Protein AF-A0A958HTC5-F1 (afdb_monomer)

pLDDT: mean 74.09, std 17.39, range [34.53, 91.5]

Secondary structure (DSSP, 8-state):
--PPP--------------TTSS-EEEEEEEESPPPTTHHHHTTS-EEPPPB--TT-SS-EEEEEEEE-SHHHHHHHHHHHHHTTPEEEEEEEEE-----------

Radius of gyration: 20.56 Å; Cα contacts (8 Å, |Δi|>4): 154; chains: 1; bounding box: 47×61×53 Å

Sequence (106 aa):
IQTLPNAGMQRSEYPKMTYPFDRSGTYAICVVGVLDKSWTDRLGGMTVSEPEVTPENSSPVTRLVGWVPDQAALAGILNTLYENHFALLCVQYLGASQSCIPSGKT

Solvent-accessible surface area (backbone atoms only — not comparable to full-atom values): 6510 Å² total; per-residue (Å²): 136,87,84,78,79,90,70,82,81,68,81,74,78,65,72,84,76,78,51,83,61,68,48,44,25,31,37,40,37,32,28,51,41,77,58,58,68,78,47,18,69,78,51,69,62,23,46,53,37,76,53,47,69,49,98,89,42,98,59,36,34,18,43,35,39,30,70,34,78,33,44,66,56,47,50,50,46,54,47,54,39,49,78,70,69,35,49,78,74,45,80,42,81,75,46,62,80,77,87,76,74,90,87,75,89,129

Nearest PDB structures (foldseek):
  6mte-assembly1_v  TM=4.975E-01  e=7.646E-01  Oryctolagus cuniculus
  5lht-assembly1_A  TM=4.975E-01  e=7.206E-01  Mycobacterium tuberculosis H37Rv
  6gz5-assembly1_Ct  TM=4.474E-01  e=4.228E-01  Oryctolagus cuniculus
  7fby-assembly1_A  TM=4.513E-01  e=1.752E+00  Pyrococcus horikoshii OT3
  3qfq-assembly1_E  TM=3.136E-01  e=1.091E+00  Merkel cell polyomavirus

Foldseek 3Di:
DDDDDDDDCPPPPPPPPPDVQFAWAKKKWKWWAADDCVCCVVLPNWDKDGWDDDPPDPTTMIITIDIDHGNVSVVSNVVVCVVVPIHTDDMDGPDHDPPPDPPDDD

Structure (mmCIF, N/CA/C/O backbone):
data_AF-A0A958HTC5-F1
#
_entry.id   AF-A0A958HTC5-F1
#
loop_
_atom_site.group_PDB
_atom_site.id
_atom_site.type_symbol
_atom_site.label_atom_id
_atom_site.label_alt_id
_atom_site.label_comp_id
_atom_site.label_asym_id
_atom_site.label_entity_id
_atom_site.label_seq_id
_atom_site.pdbx_PDB_ins_code
_atom_site.Cartn_x
_atom_site.Cartn_y
_atom_site.Cartn_z
_atom_site.occupancy
_atom_site.B_iso_or_equiv
_atom_site.auth_seq_id
_atom_site.auth_comp_id
_atom_site.auth_asym_id
_atom_site.auth_atom_id
_atom_site.pdbx_PDB_model_num
ATOM 1 N N . ILE A 1 1 ? -2.396 41.481 29.604 1.00 36.59 1 ILE A N 1
ATOM 2 C CA . ILE A 1 1 ? -3.195 40.233 29.642 1.00 36.59 1 ILE A CA 1
ATOM 3 C C . ILE A 1 1 ? -4.506 40.545 28.937 1.00 36.59 1 ILE A C 1
ATOM 5 O O . ILE A 1 1 ? -5.318 41.263 29.501 1.00 36.59 1 ILE A O 1
ATOM 9 N N . GLN A 1 2 ? -4.639 40.160 27.666 1.00 34.53 2 GLN A N 1
ATOM 10 C CA . GLN A 1 2 ? -5.837 40.447 26.874 1.00 34.53 2 GLN A CA 1
ATOM 11 C C . GLN A 1 2 ? -6.852 39.327 27.125 1.00 34.53 2 GLN A C 1
ATOM 13 O O . GLN A 1 2 ? -6.668 38.202 26.669 1.00 34.53 2 GLN A O 1
ATOM 18 N N . THR A 1 3 ? -7.893 39.621 27.894 1.00 46.53 3 THR A N 1
ATOM 19 C CA . THR A 1 3 ? -9.053 38.747 28.090 1.00 46.53 3 THR A CA 1
ATOM 20 C C . THR A 1 3 ? -9.890 38.747 26.810 1.00 46.53 3 THR A C 1
ATOM 22 O O . THR A 1 3 ? -10.335 39.805 26.365 1.00 46.53 3 THR A O 1
ATOM 25 N N . LEU A 1 4 ? -10.090 37.577 26.198 1.00 48.12 4 LEU A N 1
ATOM 26 C CA . LEU A 1 4 ? -11.018 37.404 25.076 1.00 48.12 4 LEU A CA 1
ATOM 27 C C . LEU A 1 4 ? -12.456 37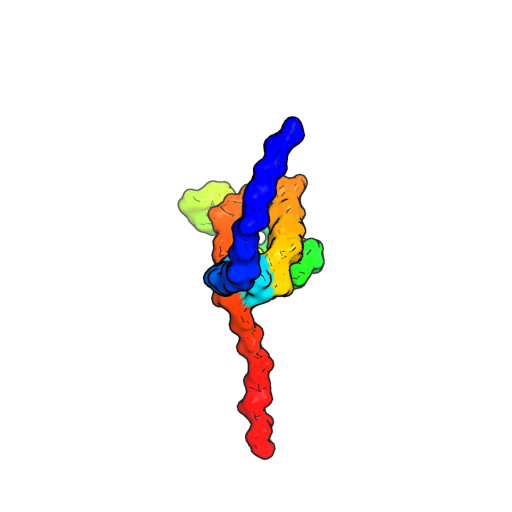.234 25.606 1.00 48.12 4 LEU A C 1
ATOM 29 O O . LEU A 1 4 ? -12.645 36.582 26.636 1.00 48.12 4 LEU A O 1
ATOM 33 N N . PRO A 1 5 ? -13.473 37.808 24.937 1.00 45.88 5 PRO A N 1
ATOM 34 C CA . PRO A 1 5 ? -14.857 37.714 25.378 1.00 45.88 5 PRO A CA 1
ATOM 35 C C . PRO A 1 5 ? -15.430 36.311 25.139 1.00 45.88 5 PRO A C 1
ATOM 37 O O . PRO A 1 5 ? -15.225 35.709 24.086 1.00 45.88 5 PRO A O 1
ATOM 40 N N . ASN A 1 6 ? -16.184 35.824 26.129 1.00 53.03 6 ASN A N 1
ATOM 41 C CA . ASN A 1 6 ? -17.038 34.641 26.044 1.00 53.03 6 ASN A CA 1
ATOM 42 C C . ASN A 1 6 ? -18.003 34.770 24.853 1.00 53.03 6 ASN A C 1
ATOM 44 O O . ASN A 1 6 ? -19.036 35.432 24.949 1.00 53.03 6 ASN A O 1
ATOM 48 N N . ALA A 1 7 ? -17.671 34.129 23.735 1.00 47.59 7 ALA A N 1
ATOM 49 C CA . ALA A 1 7 ? -18.602 33.876 22.649 1.00 47.59 7 ALA A CA 1
ATOM 50 C C . ALA A 1 7 ? -19.314 32.558 22.956 1.00 47.59 7 ALA A C 1
ATOM 52 O O . ALA A 1 7 ? -18.675 31.513 23.083 1.00 47.59 7 ALA A O 1
ATOM 53 N N . GLY A 1 8 ? -20.634 32.623 23.132 1.00 46.84 8 GLY A N 1
ATOM 54 C CA . GLY A 1 8 ? -21.468 31.453 23.364 1.00 46.84 8 GLY A CA 1
ATOM 55 C C . GLY A 1 8 ? -21.209 30.394 22.298 1.00 46.84 8 GLY A C 1
ATOM 56 O O . GLY A 1 8 ? -21.504 30.600 21.122 1.00 46.84 8 GLY A O 1
ATOM 57 N N . MET A 1 9 ? -20.662 29.257 22.727 1.00 45.66 9 MET A N 1
ATOM 58 C CA . MET A 1 9 ? -20.525 28.053 21.919 1.00 45.66 9 MET A CA 1
ATOM 59 C C . MET A 1 9 ? -21.928 27.469 21.710 1.00 45.66 9 MET A C 1
ATOM 61 O O . MET A 1 9 ? -22.325 26.502 22.361 1.00 45.66 9 MET A O 1
ATOM 65 N N . GLN A 1 10 ? -22.719 28.085 20.826 1.00 45.41 10 GLN A N 1
ATOM 66 C CA . GLN A 1 10 ? -23.796 27.359 20.167 1.00 45.41 10 GLN A CA 1
ATOM 67 C C . GLN A 1 10 ? -23.122 26.200 19.451 1.00 45.41 10 GLN A C 1
ATOM 69 O O . GLN A 1 10 ? -22.261 26.423 18.606 1.00 45.41 10 GLN A O 1
ATOM 74 N N . ARG A 1 11 ? -23.457 24.988 19.903 1.00 48.41 11 ARG A N 1
ATOM 75 C CA . ARG A 1 11 ? -23.007 23.687 19.411 1.00 48.41 11 ARG A CA 1
ATOM 76 C C . ARG A 1 11 ? -22.926 23.751 17.885 1.00 48.41 11 ARG A C 1
ATOM 78 O O . ARG A 1 11 ? -23.941 23.599 17.215 1.00 48.41 11 ARG A O 1
ATOM 85 N N . SER A 1 12 ? -21.745 24.065 17.354 1.00 46.19 12 SER A N 1
ATOM 86 C CA . SER A 1 12 ? -21.531 24.127 15.921 1.00 46.19 12 SER A CA 1
ATOM 87 C C . SER A 1 12 ? -21.763 22.715 15.431 1.00 46.19 12 SER A C 1
ATOM 89 O O . SER A 1 12 ? -20.995 21.802 15.742 1.00 46.19 12 SER A O 1
ATOM 91 N N . GLU A 1 13 ? -22.876 22.525 14.740 1.00 54.41 13 GLU A N 1
ATOM 92 C CA . GLU A 1 13 ? -23.124 21.353 13.931 1.00 54.41 13 GLU A CA 1
ATOM 93 C C . GLU A 1 13 ? -22.085 21.423 12.815 1.00 54.41 13 GLU A C 1
ATOM 95 O O . GLU A 1 13 ? -22.306 22.005 11.756 1.00 54.41 13 GLU A O 1
ATOM 100 N N . TYR A 1 14 ? -20.870 20.954 13.122 1.00 50.75 14 TYR A N 1
ATOM 101 C CA . TYR A 1 14 ? -19.854 20.746 12.112 1.00 50.75 14 TYR A CA 1
ATOM 102 C C . TYR A 1 14 ? -20.546 19.899 11.053 1.00 50.75 14 TYR A C 1
ATOM 104 O O . TYR A 1 14 ? -21.092 18.846 11.418 1.00 50.75 14 TYR A O 1
ATOM 112 N N . PRO A 1 15 ? -20.597 20.345 9.782 1.00 57.12 15 PRO A N 1
ATOM 113 C CA . PRO A 1 15 ? -21.108 19.483 8.733 1.00 57.12 15 PRO A CA 1
ATOM 114 C C . PRO A 1 15 ? -20.369 18.170 8.919 1.00 57.12 15 PRO A C 1
ATOM 116 O O . PRO A 1 15 ? -19.147 18.203 9.077 1.00 57.12 15 PRO A O 1
ATOM 119 N N . LYS A 1 16 ? -21.109 17.059 9.043 1.00 52.00 16 LYS A N 1
ATOM 120 C CA . LYS A 1 16 ? -20.543 15.724 9.240 1.00 52.00 16 LYS A CA 1
ATOM 121 C C . LYS A 1 16 ? -19.617 15.472 8.059 1.00 52.00 16 LYS A C 1
ATOM 123 O O . LYS A 1 16 ? -20.058 14.991 7.014 1.00 52.00 16 LYS A O 1
ATOM 128 N N . MET A 1 17 ? -18.370 15.913 8.204 1.00 54.94 17 MET A N 1
ATOM 129 C CA . MET A 1 17 ? -17.365 15.955 7.164 1.00 54.94 17 MET A CA 1
ATOM 130 C C . MET A 1 17 ? -17.038 14.503 6.934 1.00 54.94 17 MET A C 1
ATOM 132 O O . MET A 1 17 ? -16.311 13.854 7.676 1.00 54.94 17 MET A O 1
ATOM 136 N N . THR A 1 18 ? -17.728 13.963 5.948 1.00 54.84 18 THR A N 1
ATOM 137 C CA . THR A 1 18 ? -17.485 12.638 5.443 1.00 54.84 18 THR A CA 1
ATOM 138 C C . THR A 1 18 ? -16.160 12.732 4.717 1.00 54.84 18 THR A C 1
ATOM 140 O O . THR A 1 18 ? -16.115 13.062 3.535 1.00 54.84 18 THR A O 1
ATOM 143 N N . TYR A 1 19 ? -15.071 12.510 5.443 1.00 62.50 19 TYR A N 1
ATOM 144 C CA . TYR A 1 19 ? -13.776 12.367 4.814 1.00 62.50 19 TYR A CA 1
ATOM 145 C C . TYR A 1 19 ? -13.766 10.995 4.131 1.00 62.50 19 TYR A C 1
ATOM 147 O O . TYR A 1 19 ? -14.029 9.984 4.784 1.00 62.50 19 TYR A O 1
ATOM 155 N N . PRO A 1 20 ? -13.518 10.925 2.814 1.00 56.88 20 PRO A N 1
ATOM 156 C CA . PRO A 1 20 ? -13.556 9.661 2.079 1.00 56.88 20 PRO A CA 1
ATOM 157 C C . PRO A 1 20 ? -12.533 8.645 2.608 1.00 56.88 20 PRO A C 1
ATOM 159 O O . PRO A 1 20 ? -12.752 7.448 2.473 1.00 56.88 20 PRO A O 1
ATOM 162 N N . PHE A 1 21 ? -11.476 9.125 3.270 1.00 59.94 21 PHE A N 1
ATOM 163 C CA . PHE A 1 21 ? -10.396 8.320 3.844 1.00 59.94 21 PHE A CA 1
ATOM 164 C C . PHE A 1 21 ? -10.578 7.970 5.331 1.00 59.94 21 PHE A C 1
ATOM 166 O O . PHE A 1 21 ? -9.767 7.235 5.880 1.00 59.94 21 PHE A O 1
ATOM 173 N N . ASP A 1 22 ? -11.629 8.480 5.982 1.00 62.88 22 ASP A N 1
ATOM 174 C CA . ASP A 1 22 ? -11.988 8.140 7.373 1.00 62.88 22 ASP A CA 1
ATOM 175 C C . ASP A 1 22 ? -12.848 6.864 7.445 1.00 62.88 22 ASP A C 1
ATOM 177 O O . ASP A 1 22 ? -13.124 6.321 8.510 1.00 62.88 22 ASP A O 1
ATOM 181 N N . ARG A 1 23 ? -13.281 6.353 6.286 1.00 66.44 23 ARG A N 1
ATOM 182 C CA . ARG A 1 23 ? -14.155 5.186 6.198 1.00 66.44 23 ARG A CA 1
ATOM 183 C C . ARG A 1 23 ? -13.360 3.921 5.933 1.00 66.44 23 ARG A C 1
ATOM 185 O O . ARG A 1 23 ? -12.504 3.877 5.044 1.00 66.44 23 ARG A O 1
ATOM 192 N N . SER A 1 24 ? -13.761 2.868 6.635 1.00 82.00 24 SER A N 1
ATOM 193 C CA . SER A 1 24 ? -13.417 1.507 6.264 1.00 82.00 24 SER A CA 1
ATOM 194 C C . SER A 1 24 ? -13.876 1.220 4.830 1.00 82.00 24 SER A C 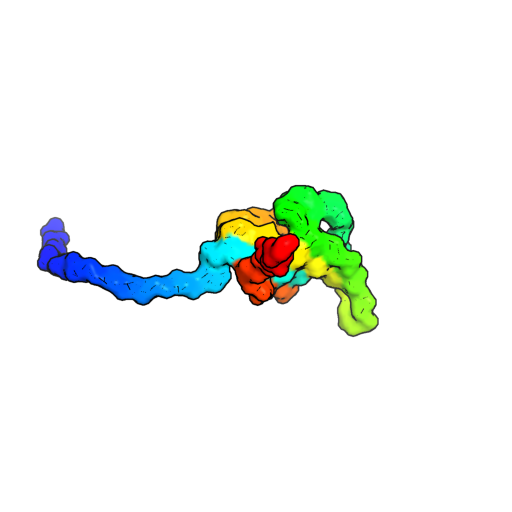1
ATOM 196 O O . SER A 1 24 ? -14.926 1.690 4.368 1.00 82.00 24 SER A O 1
ATOM 198 N N . GLY A 1 25 ? -13.068 0.486 4.080 1.00 87.31 25 GLY A N 1
ATOM 199 C CA . GLY A 1 25 ? -13.433 0.106 2.726 1.00 87.31 25 GLY A CA 1
ATOM 200 C C . GLY A 1 25 ? -12.300 -0.508 1.938 1.00 87.31 25 GLY A C 1
ATOM 201 O O . GLY A 1 25 ? -11.188 -0.677 2.427 1.00 87.31 25 GLY A O 1
ATOM 202 N N . THR A 1 26 ? -12.600 -0.861 0.698 1.00 88.81 26 THR A N 1
ATOM 203 C CA . THR A 1 26 ? -11.614 -1.436 -0.208 1.00 88.81 26 THR A CA 1
ATOM 204 C C . THR A 1 26 ? -10.844 -0.318 -0.890 1.00 88.81 26 THR A C 1
ATOM 206 O O . THR A 1 26 ? -11.442 0.588 -1.474 1.00 88.81 26 THR A O 1
ATOM 209 N N . TYR A 1 27 ? -9.520 -0.400 -0.848 1.00 89.25 27 TYR A N 1
ATOM 210 C CA . TYR A 1 27 ? -8.624 0.523 -1.532 1.00 89.25 27 TYR A CA 1
ATOM 211 C C . TYR A 1 27 ? -7.812 -0.225 -2.579 1.00 89.25 27 TYR A C 1
ATOM 213 O O . TYR A 1 27 ? -7.423 -1.376 -2.375 1.00 89.25 27 TYR A O 1
ATOM 221 N N . ALA A 1 28 ? -7.557 0.449 -3.696 1.00 89.94 28 ALA A N 1
ATOM 222 C CA . ALA A 1 28 ? -6.615 0.026 -4.714 1.00 89.94 28 ALA A CA 1
ATOM 223 C C . ALA A 1 28 ? -5.436 0.995 -4.746 1.00 89.94 28 ALA A C 1
ATOM 225 O O . ALA A 1 28 ? -5.619 2.199 -4.913 1.00 89.94 28 ALA A O 1
ATOM 226 N N . ILE A 1 29 ? -4.232 0.462 -4.596 1.00 90.88 29 ILE A N 1
ATOM 227 C CA . ILE A 1 29 ? -2.985 1.216 -4.593 1.00 90.88 29 ILE A CA 1
ATOM 228 C C . ILE A 1 29 ? -2.125 0.679 -5.733 1.00 90.88 29 ILE A C 1
ATOM 230 O O . ILE A 1 29 ? -1.924 -0.527 -5.846 1.00 90.88 29 ILE A O 1
ATOM 234 N N . CYS A 1 30 ? -1.628 1.565 -6.585 1.00 90.44 30 CYS A N 1
ATOM 235 C CA . CYS A 1 30 ? -0.712 1.210 -7.665 1.00 90.44 30 CYS A CA 1
ATOM 236 C C . CYS A 1 30 ? 0.685 1.711 -7.313 1.00 90.44 30 CYS A C 1
ATOM 238 O O . CYS A 1 30 ? 0.835 2.872 -6.923 1.00 90.44 30 CYS A O 1
ATOM 240 N N . VAL A 1 31 ? 1.695 0.861 -7.475 1.00 90.25 31 VAL A N 1
ATOM 241 C CA . VAL A 1 31 ? 3.097 1.194 -7.205 1.00 90.25 31 VAL A CA 1
ATOM 242 C C . VAL A 1 31 ? 3.999 0.785 -8.359 1.00 90.25 31 VAL A C 1
ATOM 244 O O . VAL A 1 31 ? 3.752 -0.223 -9.017 1.00 90.25 31 VAL A O 1
ATOM 247 N N . VAL A 1 32 ? 5.062 1.554 -8.586 1.00 89.56 32 VAL A N 1
ATOM 248 C CA . VAL A 1 32 ? 6.142 1.163 -9.499 1.00 89.56 32 VAL A CA 1
ATOM 249 C C . VAL A 1 32 ? 7.010 0.114 -8.819 1.00 89.56 32 VAL A C 1
ATOM 251 O O . VAL A 1 32 ? 7.438 0.299 -7.681 1.00 89.56 32 VAL A O 1
ATOM 254 N N . GLY A 1 33 ? 7.311 -0.957 -9.540 1.00 84.75 33 GLY A N 1
ATOM 255 C CA . GLY A 1 33 ? 8.097 -2.087 -9.073 1.00 84.75 33 GLY A CA 1
ATOM 256 C C . GLY A 1 33 ? 7.288 -3.377 -9.052 1.00 84.75 33 GLY A C 1
ATOM 257 O O . GLY A 1 33 ? 6.095 -3.407 -9.358 1.00 84.75 33 GLY A O 1
ATOM 258 N N . VAL A 1 34 ? 7.972 -4.457 -8.685 1.00 83.25 34 VAL A N 1
ATOM 259 C CA . VAL A 1 34 ? 7.381 -5.783 -8.508 1.00 83.25 34 VAL A CA 1
ATOM 260 C C . VAL A 1 34 ? 7.218 -6.038 -7.018 1.00 83.25 34 VAL A C 1
ATOM 262 O O . VAL A 1 34 ? 8.215 -6.072 -6.295 1.00 83.25 34 VAL A O 1
ATOM 265 N N . LEU A 1 35 ? 5.979 -6.228 -6.561 1.00 84.56 35 LEU A N 1
ATOM 266 C CA . LEU A 1 35 ? 5.720 -6.788 -5.238 1.00 84.56 35 LEU A CA 1
ATOM 267 C C . LEU A 1 35 ? 5.308 -8.247 -5.389 1.00 84.56 35 LEU A C 1
ATOM 269 O O . LEU A 1 35 ? 4.433 -8.596 -6.176 1.00 84.56 35 LEU A O 1
ATOM 273 N N . ASP A 1 36 ? 5.962 -9.095 -4.608 1.00 81.75 36 ASP A N 1
ATOM 274 C CA . ASP A 1 36 ? 5.647 -10.513 -4.522 1.00 81.75 36 ASP A CA 1
ATOM 275 C C . ASP A 1 36 ? 4.507 -10.769 -3.514 1.00 81.75 36 ASP A C 1
ATOM 277 O O . ASP A 1 36 ? 4.216 -9.939 -2.647 1.00 81.75 36 ASP A O 1
ATOM 281 N N . LYS A 1 37 ? 3.871 -11.946 -3.578 1.00 80.19 37 LYS A N 1
ATOM 282 C CA . LYS A 1 37 ? 2.782 -12.334 -2.662 1.00 80.19 37 LYS A CA 1
ATOM 283 C C . LYS A 1 37 ? 3.172 -12.289 -1.186 1.00 80.19 37 LYS A C 1
ATOM 285 O O . LYS A 1 37 ? 2.287 -12.104 -0.353 1.00 80.19 37 LYS A O 1
ATOM 290 N N . SER A 1 38 ? 4.459 -12.396 -0.859 1.00 82.25 38 SER A N 1
ATOM 291 C CA . SER A 1 38 ? 4.996 -12.192 0.497 1.00 82.25 38 SER A CA 1
ATOM 292 C C . SER A 1 38 ? 4.612 -10.846 1.137 1.00 82.25 38 SER A C 1
ATOM 294 O O . SER A 1 38 ? 4.559 -10.744 2.362 1.00 82.25 38 SER A O 1
ATOM 296 N N . TRP A 1 39 ? 4.271 -9.828 0.341 1.00 83.44 39 TRP A N 1
ATOM 297 C CA . TRP A 1 39 ? 3.794 -8.533 0.836 1.00 83.44 39 TRP A CA 1
ATOM 298 C C . TRP A 1 39 ? 2.342 -8.543 1.314 1.00 83.44 39 TRP A C 1
ATOM 300 O O . TRP A 1 39 ? 1.959 -7.666 2.082 1.00 83.44 39 TRP A O 1
ATOM 310 N N . THR A 1 40 ? 1.550 -9.542 0.917 1.00 82.19 40 THR A N 1
ATOM 311 C CA . THR A 1 40 ? 0.136 -9.671 1.306 1.00 82.19 40 THR A CA 1
ATOM 312 C C . THR A 1 40 ? -0.019 -9.656 2.825 1.00 82.19 40 THR A C 1
ATOM 314 O O . THR A 1 40 ? -0.829 -8.902 3.355 1.00 82.19 40 THR A O 1
ATOM 317 N N . ASP A 1 41 ? 0.794 -10.444 3.534 1.00 80.75 41 ASP A N 1
ATOM 318 C CA . ASP A 1 41 ? 0.764 -10.534 4.999 1.00 80.75 41 ASP A CA 1
ATOM 319 C C . ASP A 1 41 ? 1.232 -9.225 5.659 1.00 80.75 41 ASP A C 1
ATOM 321 O O . ASP A 1 41 ? 0.552 -8.668 6.520 1.00 80.75 41 ASP A O 1
ATOM 325 N N . ARG A 1 42 ? 2.336 -8.655 5.157 1.00 81.25 42 ARG A N 1
ATOM 326 C CA . ARG A 1 42 ? 2.910 -7.395 5.658 1.00 81.25 42 ARG A CA 1
ATOM 327 C C . ARG A 1 42 ? 2.001 -6.180 5.483 1.00 81.25 42 ARG A C 1
ATOM 329 O O . ARG A 1 42 ? 2.084 -5.252 6.280 1.00 81.25 42 ARG A O 1
ATOM 336 N N . LEU A 1 43 ? 1.155 -6.169 4.455 1.00 84.25 43 LEU A N 1
ATOM 337 C CA . LEU A 1 43 ? 0.247 -5.062 4.141 1.00 84.25 43 LEU A CA 1
ATOM 338 C C . LEU A 1 43 ? -1.175 -5.302 4.671 1.00 84.25 43 LEU A C 1
ATOM 340 O O . LEU A 1 43 ? -2.135 -4.749 4.143 1.00 84.25 43 LEU A O 1
ATOM 344 N N . GLY A 1 44 ? -1.329 -6.137 5.704 1.00 77.81 44 GLY A N 1
ATOM 345 C CA . GLY A 1 44 ? -2.618 -6.345 6.367 1.00 77.81 44 GLY A CA 1
ATOM 346 C C . GLY A 1 44 ? -3.622 -7.147 5.536 1.00 77.81 44 GLY A C 1
ATOM 347 O O . GLY A 1 44 ? -4.824 -6.916 5.630 1.00 77.81 44 GLY A O 1
ATOM 3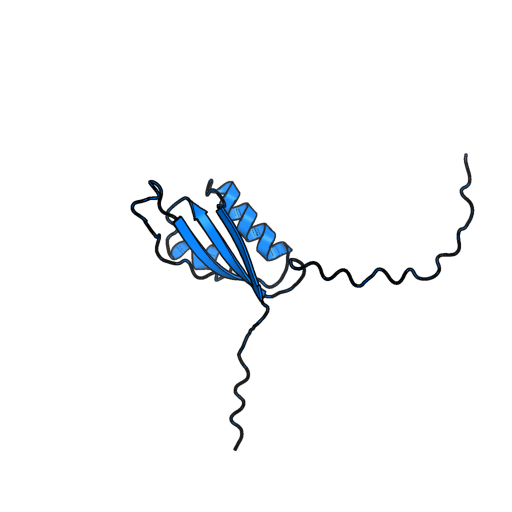48 N N . GLY A 1 45 ? -3.144 -8.074 4.703 1.00 80.56 45 GLY A N 1
ATOM 349 C CA . GLY A 1 45 ? -3.982 -8.941 3.874 1.00 80.56 45 GLY A CA 1
ATOM 350 C C . GLY A 1 45 ? -4.393 -8.336 2.530 1.00 80.56 45 GLY A C 1
ATOM 351 O O . GLY A 1 45 ? -5.304 -8.862 1.887 1.00 80.56 45 GLY A O 1
ATOM 352 N N . MET A 1 46 ? -3.757 -7.247 2.077 1.00 84.81 46 MET A N 1
ATOM 353 C CA . MET A 1 46 ? -4.003 -6.717 0.732 1.00 84.81 46 MET A CA 1
ATOM 354 C C . MET A 1 46 ? -3.567 -7.719 -0.333 1.00 84.81 46 MET A C 1
ATOM 356 O O . MET A 1 46 ? -2.433 -8.189 -0.341 1.00 84.81 46 MET A O 1
ATOM 360 N N . THR A 1 47 ? -4.451 -8.001 -1.283 1.00 86.62 47 THR A N 1
ATOM 361 C CA . THR A 1 47 ? -4.139 -8.853 -2.427 1.00 86.62 47 THR A CA 1
ATOM 362 C C . THR A 1 47 ? -3.161 -8.130 -3.343 1.00 86.62 47 THR A C 1
ATOM 364 O O . THR A 1 47 ? -3.491 -7.107 -3.951 1.00 86.62 47 THR A O 1
ATOM 367 N N . VAL A 1 48 ? -1.952 -8.677 -3.436 1.00 88.44 48 VAL A N 1
ATOM 368 C CA . VAL A 1 48 ? -0.925 -8.243 -4.381 1.00 88.44 48 VAL A CA 1
ATOM 369 C C . VAL A 1 48 ? -1.209 -8.911 -5.724 1.00 88.44 48 VAL A C 1
ATOM 371 O O . VAL A 1 48 ? -1.209 -10.140 -5.823 1.00 88.44 48 VAL A O 1
ATOM 374 N N . SER A 1 49 ? -1.504 -8.107 -6.742 1.00 85.50 49 SER A N 1
ATOM 375 C CA . SER A 1 49 ? -1.658 -8.595 -8.116 1.00 85.50 49 SER A CA 1
ATOM 376 C C . SER A 1 49 ? -0.289 -8.832 -8.742 1.00 85.50 49 SER A C 1
ATOM 378 O O . SER A 1 49 ? 0.697 -8.227 -8.326 1.00 85.50 49 SER A O 1
ATOM 380 N N . GLU A 1 50 ? -0.227 -9.694 -9.754 1.00 82.75 50 GLU A N 1
ATOM 381 C CA . GLU A 1 50 ? 1.002 -9.873 -10.525 1.00 82.75 50 GLU A CA 1
ATOM 382 C C . GLU A 1 50 ? 1.416 -8.544 -11.183 1.00 82.75 50 GLU A C 1
ATOM 384 O O . GLU A 1 50 ? 0.544 -7.757 -11.570 1.00 82.75 50 GLU A O 1
ATOM 389 N N . PRO A 1 51 ? 2.727 -8.256 -11.269 1.00 82.69 51 PRO A N 1
ATOM 390 C CA . PRO A 1 51 ? 3.213 -7.024 -11.869 1.00 82.69 51 PRO A CA 1
ATOM 391 C C . PRO A 1 51 ? 2.814 -6.966 -13.344 1.00 82.69 51 PRO A C 1
ATOM 393 O O . PRO A 1 51 ? 3.116 -7.870 -14.124 1.00 82.69 51 PRO A O 1
ATOM 396 N N . GLU A 1 52 ? 2.170 -5.875 -13.736 1.00 81.12 52 GLU A N 1
ATOM 397 C CA . GLU A 1 52 ? 1.843 -5.611 -15.127 1.00 81.12 52 GLU A CA 1
ATOM 398 C C . GLU A 1 52 ? 3.007 -4.857 -15.778 1.00 81.12 52 GLU A C 1
ATOM 400 O O . GLU A 1 52 ? 3.482 -3.840 -15.265 1.00 81.12 52 GLU A O 1
ATOM 405 N N . VAL A 1 53 ? 3.490 -5.375 -16.907 1.00 76.56 53 VAL A N 1
ATOM 406 C CA . VAL A 1 53 ? 4.477 -4.705 -17.759 1.00 76.56 53 VAL A CA 1
ATOM 407 C C . VAL A 1 53 ? 3.781 -4.391 -19.070 1.00 76.56 53 VAL A C 1
ATOM 409 O O . VAL A 1 53 ? 3.566 -5.279 -19.895 1.00 76.56 53 VAL A O 1
ATOM 412 N N . THR A 1 54 ? 3.393 -3.134 -19.258 1.00 69.12 54 THR A N 1
ATOM 413 C CA . THR A 1 54 ? 2.861 -2.685 -20.544 1.00 69.12 54 THR A CA 1
ATOM 414 C C . THR A 1 54 ? 4.014 -2.212 -21.433 1.00 69.12 54 THR A C 1
ATOM 416 O O . THR A 1 54 ? 4.987 -1.655 -20.931 1.00 69.12 54 THR A O 1
ATOM 419 N N . PRO A 1 55 ? 3.941 -2.393 -22.764 1.00 66.94 55 PRO A N 1
ATOM 420 C CA . PRO A 1 55 ? 5.004 -1.960 -23.680 1.00 66.94 55 PRO A CA 1
ATOM 421 C C . PRO A 1 55 ? 5.251 -0.438 -23.666 1.00 66.94 55 PRO A C 1
ATOM 423 O O . PRO A 1 55 ? 6.298 0.020 -24.110 1.00 66.94 55 PRO A O 1
ATOM 426 N N . GLU A 1 56 ? 4.296 0.337 -23.150 1.00 69.19 56 GLU A N 1
ATOM 427 C CA . GLU A 1 56 ? 4.386 1.784 -22.921 1.00 69.19 56 GLU A CA 1
ATOM 428 C C . GLU A 1 56 ? 5.068 2.166 -21.593 1.00 69.19 56 GLU A C 1
ATOM 430 O O . GLU A 1 56 ? 5.608 3.266 -21.485 1.00 69.19 56 GLU A O 1
ATOM 435 N N . ASN A 1 57 ? 5.088 1.271 -20.598 1.00 64.81 57 ASN A N 1
ATOM 436 C CA . ASN A 1 57 ? 5.722 1.505 -19.304 1.00 64.81 57 ASN A CA 1
ATOM 437 C C . ASN A 1 57 ? 7.015 0.693 -19.202 1.00 64.81 57 ASN A C 1
ATOM 439 O O . ASN A 1 57 ? 7.002 -0.520 -19.015 1.00 64.81 57 ASN A O 1
ATOM 443 N N . SER A 1 58 ? 8.157 1.380 -19.242 1.00 71.12 58 SER A N 1
ATOM 444 C CA . SER A 1 58 ? 9.475 0.749 -19.066 1.00 71.12 58 SER A CA 1
ATOM 445 C C . SER A 1 58 ? 9.675 0.102 -17.688 1.00 71.12 58 SER A C 1
ATOM 447 O O . SER A 1 58 ? 10.627 -0.656 -17.507 1.00 71.12 58 SER A O 1
ATOM 449 N N . SER A 1 59 ? 8.804 0.402 -16.719 1.00 81.06 59 SER A N 1
ATOM 450 C CA . SER A 1 59 ? 8.875 -0.110 -15.351 1.00 81.06 59 SER A CA 1
ATOM 451 C C . SER A 1 59 ? 7.626 -0.931 -15.011 1.00 81.06 59 SER A C 1
ATOM 453 O O . SER A 1 59 ? 6.519 -0.468 -15.292 1.00 81.06 59 SER A O 1
ATOM 455 N N . PRO A 1 60 ? 7.774 -2.104 -14.366 1.00 86.75 60 PRO A N 1
ATOM 456 C CA . PRO A 1 60 ? 6.640 -2.906 -13.916 1.00 86.75 60 PRO A CA 1
ATOM 457 C C . PRO A 1 60 ? 5.786 -2.121 -12.920 1.00 86.75 60 PRO A C 1
ATOM 459 O O . PRO A 1 60 ? 6.324 -1.388 -12.087 1.00 86.75 60 PRO A O 1
ATOM 462 N N . VAL A 1 61 ? 4.468 -2.299 -12.978 1.00 88.25 61 VAL A N 1
ATOM 463 C CA . VAL A 1 61 ? 3.521 -1.713 -12.024 1.00 88.25 61 VAL A CA 1
ATOM 464 C C . VAL A 1 61 ? 2.814 -2.829 -11.278 1.00 88.25 61 VAL A C 1
ATOM 466 O O . VAL A 1 61 ? 2.222 -3.717 -11.884 1.00 88.25 61 VAL A O 1
ATOM 469 N N . THR A 1 62 ? 2.833 -2.768 -9.950 1.00 90.25 62 THR A N 1
ATOM 470 C CA . THR A 1 62 ? 2.087 -3.706 -9.112 1.00 90.25 62 THR A CA 1
ATOM 471 C C . THR A 1 62 ? 0.851 -3.036 -8.534 1.00 90.25 62 THR A C 1
ATOM 473 O O . THR A 1 62 ? 0.908 -1.919 -8.012 1.00 90.25 62 THR A O 1
ATOM 476 N N . ARG A 1 63 ? -0.282 -3.739 -8.606 1.00 90.19 63 ARG A N 1
ATOM 477 C CA . ARG A 1 63 ? -1.554 -3.290 -8.039 1.00 90.19 63 ARG A CA 1
ATOM 478 C C . ARG A 1 63 ? -1.873 -4.051 -6.758 1.00 90.19 63 ARG A C 1
ATOM 480 O O . ARG A 1 63 ? -1.959 -5.277 -6.749 1.00 90.19 63 ARG A O 1
ATOM 487 N N . LEU A 1 64 ? -2.091 -3.304 -5.687 1.00 90.38 64 LEU A N 1
ATOM 488 C CA . LEU A 1 64 ? -2.455 -3.779 -4.359 1.00 90.38 64 LEU A CA 1
ATOM 489 C C . LEU A 1 64 ? -3.928 -3.463 -4.131 1.00 90.38 64 LEU A C 1
ATOM 491 O O . LEU A 1 64 ? -4.320 -2.301 -4.213 1.00 90.38 64 LEU A O 1
ATOM 495 N N . VAL A 1 65 ? -4.754 -4.465 -3.844 1.00 90.69 65 VAL A N 1
ATOM 496 C CA . VAL A 1 65 ? -6.178 -4.251 -3.555 1.00 90.69 65 VAL A CA 1
ATOM 497 C C . VAL A 1 65 ? -6.549 -4.964 -2.274 1.00 90.69 65 VAL A C 1
ATOM 499 O O . VAL A 1 65 ? -6.313 -6.158 -2.132 1.00 90.69 65 VAL A O 1
ATOM 502 N N . GLY A 1 66 ? -7.166 -4.258 -1.338 1.00 88.75 66 GLY A N 1
ATOM 503 C CA . GLY A 1 66 ? -7.597 -4.889 -0.102 1.00 88.75 66 GLY A CA 1
ATOM 504 C C . GLY A 1 66 ? -8.496 -4.018 0.744 1.00 88.75 66 GLY A C 1
ATOM 505 O O . GLY A 1 66 ? -8.655 -2.821 0.499 1.00 88.75 66 GLY A O 1
ATOM 506 N N . TRP A 1 67 ? -9.102 -4.665 1.733 1.00 88.56 67 TRP A N 1
ATOM 507 C CA . TRP A 1 67 ? -9.902 -3.999 2.742 1.00 88.56 67 TRP A CA 1
ATOM 508 C C . TRP A 1 67 ? -8.995 -3.280 3.732 1.00 88.56 67 TRP A C 1
ATOM 510 O O . TRP A 1 67 ? -8.088 -3.883 4.299 1.00 88.56 67 TRP A O 1
ATOM 520 N N . VAL A 1 68 ? -9.283 -2.010 3.977 1.00 88.81 68 VAL A N 1
ATOM 521 C CA . VAL A 1 68 ? -8.596 -1.199 4.972 1.00 88.81 68 VAL A CA 1
ATOM 522 C C . VAL A 1 68 ? -9.625 -0.757 6.016 1.00 88.81 68 VAL A C 1
ATOM 524 O O . VAL A 1 68 ? -10.644 -0.164 5.648 1.00 88.81 68 VAL A O 1
AT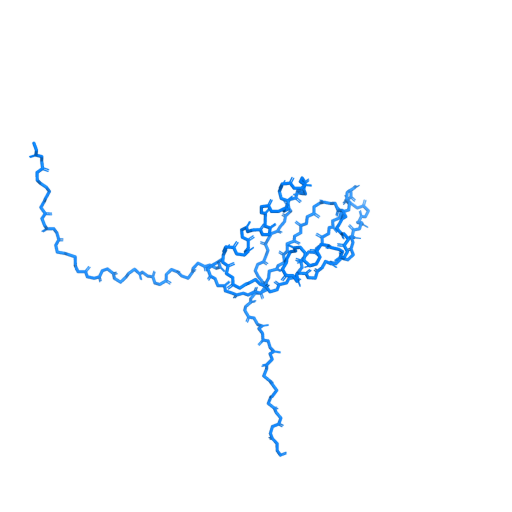OM 527 N N . PRO A 1 69 ? -9.413 -1.077 7.305 1.00 83.44 69 PRO A N 1
ATOM 528 C CA . PRO A 1 69 ? -10.395 -0.816 8.356 1.00 83.44 69 PRO A CA 1
ATOM 529 C C . PRO A 1 69 ? -10.508 0.665 8.734 1.00 83.44 69 PRO A C 1
ATOM 531 O O . PRO A 1 69 ? -11.581 1.093 9.147 1.00 83.44 69 PRO A O 1
ATOM 534 N N . ASP A 1 70 ? -9.441 1.4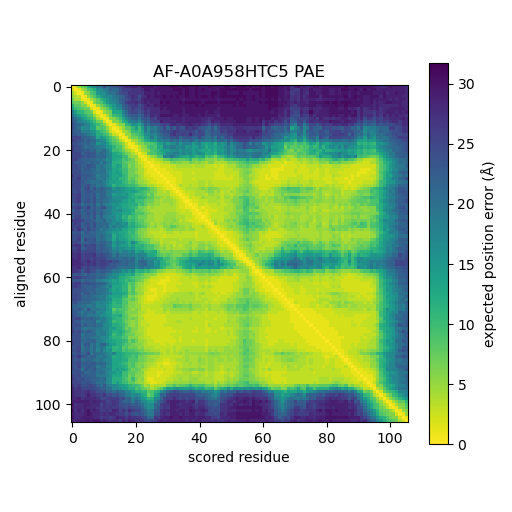46 8.580 1.00 83.44 70 ASP A N 1
ATOM 535 C CA . ASP A 1 70 ? -9.382 2.838 9.023 1.00 83.44 70 ASP A CA 1
ATOM 536 C C . ASP A 1 70 ? -8.214 3.601 8.375 1.00 83.44 70 ASP A C 1
ATOM 538 O O . ASP A 1 70 ? -7.352 3.034 7.695 1.00 83.44 70 ASP A O 1
ATOM 542 N N . GLN A 1 71 ? -8.182 4.915 8.598 1.00 83.38 71 GLN A N 1
ATOM 543 C CA . GLN A 1 71 ? -7.151 5.798 8.061 1.00 83.38 71 GLN A CA 1
ATOM 544 C C . GLN A 1 71 ? -5.738 5.454 8.564 1.00 83.38 71 GLN A C 1
ATOM 546 O O . GLN A 1 71 ? -4.772 5.646 7.823 1.00 83.38 71 GLN A O 1
ATOM 551 N N . ALA A 1 72 ? -5.588 4.951 9.796 1.00 87.31 72 ALA A N 1
ATOM 552 C CA . ALA A 1 72 ? -4.277 4.624 10.356 1.00 87.31 72 ALA A CA 1
ATOM 553 C C . ALA A 1 72 ? -3.683 3.387 9.673 1.00 87.31 72 ALA A C 1
ATOM 555 O O . ALA A 1 72 ? -2.502 3.386 9.327 1.00 87.31 72 ALA A O 1
ATOM 556 N N . ALA A 1 73 ? -4.510 2.379 9.387 1.00 87.19 73 ALA A N 1
ATOM 557 C CA . ALA A 1 73 ? -4.109 1.228 8.584 1.00 87.19 73 ALA A CA 1
ATOM 558 C C . ALA A 1 73 ? -3.698 1.640 7.158 1.00 87.19 73 ALA A C 1
ATOM 560 O O . ALA A 1 73 ? -2.650 1.208 6.677 1.00 87.19 73 ALA A O 1
ATOM 561 N N . LEU A 1 74 ? -4.461 2.532 6.506 1.00 88.50 74 LEU A N 1
ATOM 562 C CA . LEU A 1 74 ? -4.093 3.067 5.186 1.00 88.50 74 LEU A CA 1
ATOM 563 C C . LEU A 1 74 ? -2.742 3.790 5.238 1.00 88.50 74 LEU A C 1
ATOM 565 O O . LEU A 1 74 ? -1.874 3.547 4.403 1.00 88.50 74 LEU A O 1
ATOM 569 N N . ALA A 1 75 ? -2.555 4.663 6.229 1.00 89.00 75 ALA A N 1
ATOM 570 C CA . ALA A 1 75 ? -1.312 5.401 6.412 1.00 89.00 75 ALA A CA 1
ATOM 571 C C . ALA A 1 75 ? -0.123 4.461 6.654 1.00 89.00 75 ALA A C 1
ATOM 573 O O . ALA A 1 75 ? 0.938 4.671 6.073 1.00 89.00 75 ALA A O 1
ATOM 574 N N . GLY A 1 76 ? -0.307 3.396 7.441 1.00 90.75 76 GLY A N 1
ATOM 575 C CA . GLY A 1 76 ? 0.716 2.374 7.670 1.00 90.75 76 GLY A CA 1
ATOM 576 C C . GLY A 1 76 ? 1.136 1.658 6.386 1.00 90.75 76 GLY A C 1
ATOM 577 O O . GLY A 1 76 ? 2.332 1.513 6.129 1.00 90.75 76 GLY A O 1
ATOM 578 N N . ILE A 1 77 ? 0.173 1.277 5.540 1.00 90.06 77 ILE A N 1
ATOM 579 C CA . ILE A 1 77 ? 0.438 0.670 4.225 1.00 90.06 77 ILE A CA 1
ATOM 580 C C . ILE A 1 77 ? 1.242 1.632 3.341 1.00 90.06 77 ILE A C 1
ATOM 582 O O . ILE A 1 77 ? 2.278 1.251 2.799 1.00 90.06 77 ILE A O 1
ATOM 586 N N . LEU A 1 78 ? 0.804 2.890 3.227 1.00 90.38 78 LEU A N 1
ATOM 587 C CA . LEU A 1 78 ? 1.489 3.896 2.408 1.00 90.38 78 LEU A CA 1
ATOM 588 C C . LEU A 1 78 ? 2.902 4.193 2.924 1.00 90.38 78 LEU A C 1
ATOM 590 O O . LEU A 1 78 ? 3.831 4.297 2.124 1.00 90.38 78 LEU A O 1
ATOM 594 N N . ASN A 1 79 ? 3.079 4.274 4.244 1.00 91.50 79 ASN A N 1
ATOM 595 C CA . ASN A 1 79 ? 4.387 4.477 4.860 1.00 91.50 79 ASN A CA 1
ATOM 596 C C . ASN A 1 79 ? 5.316 3.291 4.594 1.00 91.50 79 ASN A C 1
ATOM 598 O O . ASN A 1 79 ? 6.450 3.486 4.179 1.00 91.50 79 ASN A O 1
ATOM 602 N N . THR A 1 80 ? 4.811 2.064 4.736 1.00 90.31 80 THR A N 1
ATOM 603 C CA . THR A 1 80 ? 5.579 0.844 4.457 1.00 90.31 80 THR A CA 1
ATOM 604 C C . THR A 1 80 ? 6.072 0.824 3.010 1.00 90.31 80 THR A C 1
ATOM 606 O O . THR A 1 80 ? 7.235 0.516 2.755 1.00 90.31 80 THR A O 1
ATOM 609 N N . LEU A 1 81 ? 5.218 1.185 2.048 1.00 89.50 81 LEU A N 1
ATOM 610 C CA . LEU A 1 81 ? 5.609 1.269 0.638 1.00 89.50 81 LEU A CA 1
ATOM 611 C C . LEU A 1 81 ? 6.690 2.336 0.418 1.00 89.50 81 LEU A C 1
ATOM 613 O O . LEU A 1 81 ? 7.677 2.076 -0.270 1.00 89.50 81 LEU A O 1
ATOM 617 N N . TYR A 1 82 ? 6.537 3.497 1.055 1.00 89.31 82 TYR A N 1
ATOM 618 C CA . TYR A 1 82 ? 7.490 4.598 0.966 1.00 89.31 82 TYR A CA 1
ATOM 619 C C . TYR A 1 82 ? 8.862 4.255 1.571 1.00 89.31 82 TYR A C 1
ATOM 621 O O . TYR A 1 82 ? 9.889 4.484 0.934 1.00 89.31 82 TYR A O 1
ATOM 629 N N . GLU A 1 83 ? 8.895 3.653 2.762 1.00 90.38 83 GLU A N 1
ATOM 630 C CA . GLU A 1 83 ? 10.133 3.236 3.439 1.00 90.38 83 GLU A CA 1
ATOM 631 C C . GLU A 1 83 ? 10.902 2.166 2.657 1.00 90.38 83 GLU A C 1
ATOM 633 O O . GLU A 1 83 ? 12.125 2.099 2.735 1.00 90.38 83 GLU A O 1
ATOM 638 N N . ASN A 1 84 ? 10.199 1.354 1.866 1.00 88.12 84 ASN A N 1
ATOM 639 C CA . ASN A 1 84 ? 10.801 0.351 0.988 1.00 88.12 84 ASN A CA 1
ATOM 640 C C . ASN A 1 84 ? 11.081 0.884 -0.430 1.00 88.12 84 ASN A C 1
ATOM 642 O O . ASN A 1 84 ? 11.382 0.103 -1.330 1.00 88.12 84 ASN A O 1
ATOM 646 N N . HIS A 1 85 ? 11.014 2.206 -0.624 1.00 89.06 85 HIS A N 1
ATOM 647 C CA . HIS A 1 85 ? 11.315 2.907 -1.875 1.00 89.06 85 HIS A CA 1
ATOM 648 C C . HIS A 1 85 ? 10.412 2.546 -3.067 1.00 89.06 85 HIS A C 1
ATOM 650 O O . HIS A 1 85 ? 10.790 2.767 -4.220 1.00 89.06 85 HIS A O 1
ATOM 656 N N . PHE A 1 86 ? 9.198 2.048 -2.818 1.00 87.62 86 PHE A N 1
ATOM 657 C CA . PHE A 1 86 ? 8.203 1.867 -3.872 1.00 87.62 86 PHE A CA 1
ATOM 658 C C . PHE A 1 86 ? 7.496 3.192 -4.167 1.00 87.62 86 PHE A C 1
ATOM 660 O O . PHE A 1 86 ? 6.881 3.803 -3.291 1.00 87.62 86 PHE A O 1
ATOM 667 N N . ALA A 1 87 ? 7.558 3.640 -5.421 1.00 88.25 87 ALA A N 1
ATOM 668 C CA . ALA A 1 87 ? 6.897 4.871 -5.837 1.00 88.25 87 ALA A CA 1
ATOM 669 C C . ALA A 1 87 ? 5.386 4.646 -5.997 1.00 88.25 87 ALA A C 1
ATOM 671 O O . ALA A 1 87 ? 4.958 3.812 -6.796 1.00 88.25 87 ALA A O 1
ATOM 672 N N . LEU A 1 88 ? 4.580 5.409 -5.257 1.00 89.44 88 LEU A N 1
ATOM 673 C CA . LEU A 1 88 ? 3.119 5.397 -5.348 1.00 89.44 88 LEU A CA 1
ATOM 674 C C . LEU A 1 88 ? 2.658 6.108 -6.626 1.00 89.44 88 LEU A C 1
ATOM 676 O O . LEU A 1 88 ? 2.966 7.278 -6.836 1.00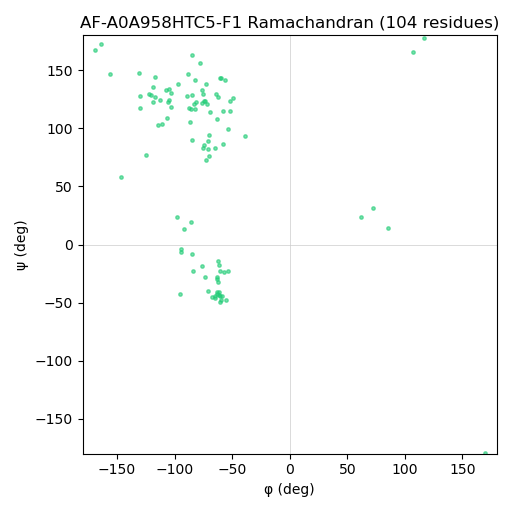 89.44 88 LEU A O 1
ATOM 680 N N . LEU A 1 89 ? 1.885 5.409 -7.454 1.00 87.62 89 LEU A N 1
ATOM 681 C CA . LEU A 1 89 ? 1.288 5.953 -8.676 1.00 87.62 89 LEU A CA 1
ATOM 682 C C . LEU A 1 89 ? -0.139 6.440 -8.449 1.00 87.62 89 LEU A C 1
ATOM 684 O O . LEU A 1 89 ? -0.540 7.478 -8.967 1.00 87.62 89 LEU A O 1
ATOM 688 N N . CYS A 1 90 ? -0.931 5.670 -7.706 1.00 86.88 90 CYS A N 1
ATOM 689 C CA . CYS A 1 90 ? -2.340 5.969 -7.496 1.00 86.88 90 CYS A CA 1
ATOM 690 C C . CYS A 1 90 ? -2.842 5.333 -6.202 1.00 86.88 90 CYS A C 1
ATOM 692 O O . CYS A 1 90 ? -2.416 4.236 -5.844 1.00 86.88 90 CYS A O 1
ATOM 694 N N . VAL A 1 91 ? -3.779 6.011 -5.540 1.00 89.12 91 VAL A N 1
ATOM 695 C CA . VAL A 1 91 ? -4.571 5.476 -4.430 1.00 89.12 91 VAL A CA 1
ATOM 696 C C . VAL A 1 91 ? -6.034 5.766 -4.739 1.00 89.12 91 VAL A C 1
ATOM 698 O O . VAL A 1 91 ? -6.439 6.923 -4.842 1.00 89.12 91 VAL A O 1
ATOM 701 N N . GLN A 1 92 ? -6.831 4.715 -4.897 1.00 88.19 92 GLN A N 1
ATOM 702 C CA . GLN A 1 92 ? -8.239 4.798 -5.256 1.00 88.19 92 GLN A CA 1
ATOM 703 C C . GLN A 1 92 ? -9.097 4.109 -4.197 1.00 88.19 92 GLN A C 1
ATOM 705 O O . GLN A 1 92 ? -8.859 2.956 -3.841 1.00 88.19 92 GLN A O 1
ATOM 710 N N . TYR A 1 93 ? -10.128 4.802 -3.721 1.00 86.50 93 TYR A N 1
ATOM 711 C CA . TYR A 1 93 ? -11.159 4.205 -2.878 1.00 86.50 93 TYR A CA 1
ATOM 712 C C . TYR A 1 93 ? -12.203 3.512 -3.756 1.00 86.50 93 TYR A C 1
ATOM 714 O O . TYR A 1 93 ? -12.826 4.154 -4.600 1.00 86.50 93 TYR A O 1
ATOM 722 N N . LEU A 1 94 ? -12.391 2.208 -3.561 1.00 85.44 94 LEU A N 1
ATOM 723 C CA . LEU A 1 94 ? -13.352 1.394 -4.311 1.00 85.44 94 LEU A CA 1
ATOM 724 C C . LEU A 1 94 ? -14.707 1.252 -3.596 1.00 85.44 94 LEU A C 1
ATOM 726 O O . LEU A 1 94 ? -15.646 0.715 -4.176 1.00 85.44 94 LEU A O 1
ATOM 730 N N . GLY A 1 95 ? -14.832 1.748 -2.361 1.00 81.31 95 GLY A N 1
ATOM 731 C CA . GLY A 1 95 ? -16.067 1.685 -1.577 1.00 81.31 95 GLY A CA 1
ATOM 732 C C . GLY A 1 95 ? -16.028 0.678 -0.427 1.00 81.31 95 GLY A C 1
ATOM 733 O O . GLY A 1 95 ? -15.167 -0.197 -0.344 1.00 81.31 95 GLY A O 1
ATOM 734 N N . ALA A 1 96 ? -17.000 0.793 0.476 1.00 71.25 96 ALA A N 1
ATOM 735 C CA . ALA A 1 96 ? -17.143 -0.057 1.659 1.00 71.25 96 ALA A CA 1
ATOM 736 C C . ALA A 1 96 ? -17.903 -1.374 1.397 1.00 71.25 96 ALA A C 1
ATO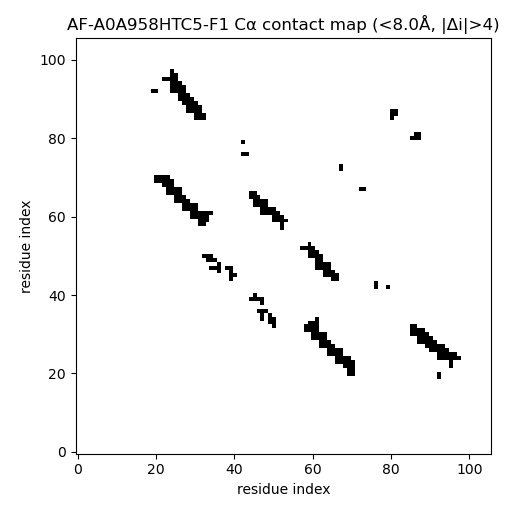M 738 O O . ALA A 1 96 ? -18.435 -1.965 2.335 1.00 71.25 96 ALA A O 1
ATOM 739 N N . SER A 1 97 ? -18.011 -1.836 0.145 1.00 55.97 97 SER A N 1
ATOM 740 C CA . SER A 1 97 ? -18.818 -3.013 -0.192 1.00 55.97 97 SER A CA 1
ATOM 741 C C . SER A 1 97 ? -18.180 -4.313 0.311 1.00 55.97 97 SER A C 1
ATOM 743 O O . SER A 1 97 ? -17.569 -5.058 -0.452 1.00 55.97 97 SER A O 1
ATOM 745 N N . GLN A 1 98 ? -18.378 -4.643 1.585 1.00 49.81 98 GLN A N 1
ATOM 746 C CA . GLN A 1 98 ? -18.447 -6.041 1.996 1.00 49.81 98 GLN A CA 1
ATOM 747 C C . GLN A 1 98 ? -19.810 -6.568 1.548 1.00 49.81 98 GLN A C 1
ATOM 749 O O . GLN A 1 98 ? -20.775 -6.577 2.308 1.00 49.81 98 GLN A O 1
ATOM 754 N N . SER A 1 99 ? -19.920 -6.975 0.282 1.00 46.69 99 SER A N 1
ATOM 755 C CA . SER A 1 99 ? -21.048 -7.802 -0.151 1.00 46.69 99 SER A CA 1
ATOM 756 C C . SER A 1 99 ? -20.868 -9.213 0.413 1.00 46.69 99 SER A C 1
ATOM 758 O O . SER A 1 99 ? -20.555 -10.149 -0.313 1.00 46.69 99 SER A O 1
ATOM 760 N N . CYS A 1 100 ? -21.080 -9.362 1.717 1.00 41.62 100 CYS A N 1
ATOM 761 C CA . CYS A 1 100 ? -21.370 -10.643 2.343 1.00 41.62 100 CYS A CA 1
ATOM 762 C C . CYS A 1 100 ? -22.677 -10.497 3.123 1.00 41.62 100 CYS A C 1
ATOM 764 O O . CYS A 1 100 ? -22.677 -10.384 4.345 1.00 41.62 100 CYS A O 1
ATOM 766 N N . ILE A 1 101 ? -23.804 -10.503 2.407 1.00 48.66 101 ILE A N 1
ATOM 767 C CA . ILE A 1 101 ? -25.083 -10.914 2.992 1.00 48.66 101 ILE A CA 1
ATOM 768 C C . ILE A 1 101 ? -25.457 -12.248 2.334 1.00 48.66 101 ILE A C 1
ATOM 770 O O . ILE A 1 101 ? -25.904 -12.240 1.188 1.00 48.66 101 ILE A O 1
ATOM 774 N N . PRO A 1 102 ? -25.298 -13.409 2.996 1.00 48.16 102 PRO A N 1
ATOM 775 C CA . PRO A 1 102 ? -25.965 -14.622 2.551 1.00 48.16 102 PRO A CA 1
ATOM 776 C C . PRO A 1 102 ? -27.450 -14.511 2.926 1.00 48.16 102 PRO A C 1
ATOM 778 O O . PRO A 1 102 ? -27.878 -14.957 3.989 1.00 48.16 102 PRO A O 1
ATOM 781 N N . SER A 1 103 ? -28.256 -13.878 2.069 1.00 52.88 103 SER A N 1
ATOM 782 C CA . SER A 1 103 ? -29.715 -14.023 2.137 1.00 52.88 103 SER A CA 1
ATOM 783 C C . SER A 1 103 ? -30.124 -15.265 1.359 1.00 52.88 103 SER A C 1
ATOM 785 O O . SER A 1 103 ? -30.377 -15.219 0.162 1.00 52.88 103 SER A O 1
ATOM 787 N N . GLY A 1 104 ? -30.162 -16.382 2.076 1.00 42.31 104 GLY A N 1
ATOM 788 C CA . GLY A 1 104 ? -30.724 -17.649 1.625 1.00 42.31 104 GLY A C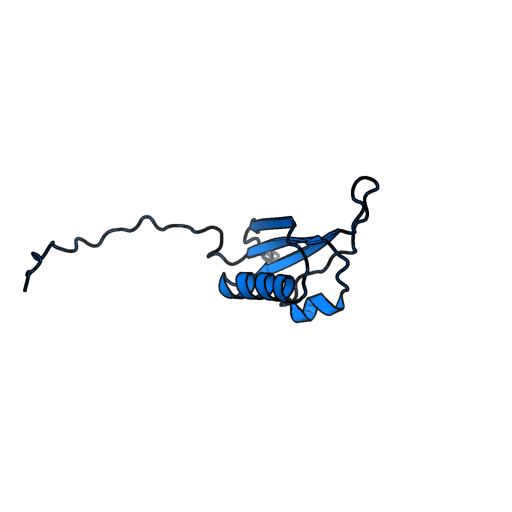A 1
ATOM 789 C C . GLY A 1 104 ? -31.343 -18.387 2.805 1.00 42.31 104 GLY A C 1
ATOM 790 O O . GLY A 1 104 ? -30.909 -19.478 3.148 1.00 42.31 104 GLY A O 1
ATOM 791 N N . LYS A 1 105 ? -32.305 -17.746 3.482 1.00 40.38 105 LYS A N 1
ATOM 792 C CA . LYS A 1 105 ? -33.268 -18.439 4.345 1.00 40.38 105 LYS A CA 1
ATOM 793 C C . LYS A 1 105 ? -34.424 -18.896 3.457 1.00 40.38 105 LYS A C 1
ATOM 795 O O . LYS A 1 105 ? -35.129 -18.049 2.913 1.00 40.38 105 LYS A O 1
ATOM 800 N N . THR A 1 106 ? -34.633 -20.198 3.336 1.00 47.41 106 THR A N 1
ATOM 801 C CA . THR A 1 106 ? -35.954 -20.826 3.192 1.00 47.41 106 T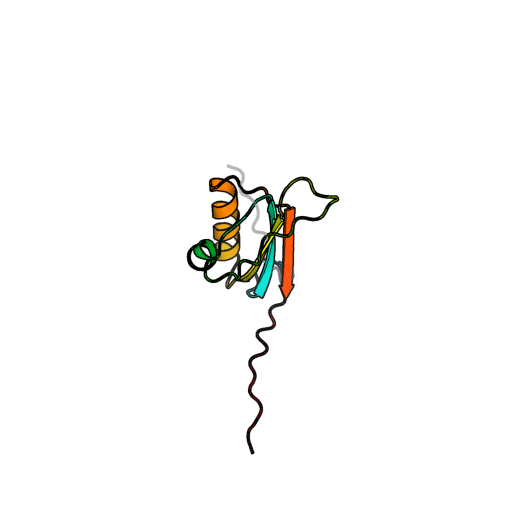HR A CA 1
ATOM 802 C C . THR A 1 106 ? -35.853 -22.201 3.823 1.00 47.41 106 THR A C 1
ATOM 804 O O . THR A 1 106 ? -34.880 -22.911 3.487 1.00 47.41 106 THR A O 1
#

Mean predicted aligned error: 12.73 Å